Protein AF-A0A6L2ME12-F1 (afdb_monomer_lite)

InterPro domains:
  IPR041373 Reverse transcriptase, RNase H-like domain [PF17917] (55-116)
  IPR041577 Reverse transcriptase/retrotransposon-derived protein, RNase H-like domain [PF17919] (14-54)
  IPR043128 Reverse transcriptase/Diguanylate cyclase domain [G3DSA:3.30.70.270] (1-55)
  IPR043502 DNA/RNA polymerase superfamily [SSF56672] (1-120)

Radius of gyration: 17.99 Å; chains: 1; bounding box: 51×27×48 Å

Foldseek 3Di:
DDPQPDPPDPRDCDPVNVVVVVVVVVVCCDPPNDDDDDLVDAAEAEFDADPDDDCPVDDRVRRRLVRVLVVCVVCVVNFQPDEHEYEYQPPVVQCLLVDPDDDPSSVVSSVSCVSGHYYYDHDHVVVSVVNHVVND

Secondary structure (DSSP, 8-state):
--GGG-TTS-----HHHHHHHHHHHHHHTSTTTS----TTS-EEEE----SSSS-TTS-HHHHHHHHHHHHHHHTHHHHTTS-EEEEES-TTHHHHTT-SS--HHHHHHHHHHTTS-EEEEE--GGG-HHHHHHH-

Sequence (136 aa):
MTRLLEKDTPFHFSKECVEAFQTIKRKLTEAPILIAPDWDMPFELMCDASDFAIESNYTTTEKETLAVVYAFEKFRSYLIIDKSIVYTDHSALKYLFAKKDLQARLLRWVLLLQEFTFKVIDTKGAENLAADHLSD

Structure (mmCIF, N/CA/C/O backbone):
data_AF-A0A6L2ME12-F1
#
_entry.id   AF-A0A6L2ME12-F1
#
loop_
_atom_site.group_PDB
_atom_site.id
_atom_site.type_symbol
_atom_site.label_atom_id
_atom_site.label_alt_id
_atom_site.label_comp_id
_atom_site.label_asym_id
_atom_site.label_entity_id
_atom_site.label_seq_id
_atom_site.pdbx_PDB_ins_code
_atom_site.Cartn_x
_atom_site.Cartn_y
_atom_site.Cartn_z
_atom_site.occupancy
_atom_site.B_iso_or_equiv
_atom_site.auth_seq_id
_atom_site.auth_comp_id
_atom_site.auth_asym_id
_atom_site.auth_atom_id
_atom_site.pdbx_PDB_model_num
ATOM 1 N N . MET A 1 1 ? 20.325 -11.789 -12.041 1.00 45.41 1 MET A N 1
ATOM 2 C CA . MET A 1 1 ? 20.837 -10.466 -11.633 1.00 45.41 1 MET A CA 1
ATOM 3 C C . MET A 1 1 ? 21.007 -9.650 -12.909 1.00 45.41 1 MET A C 1
ATOM 5 O O . MET A 1 1 ? 21.576 -10.177 -13.858 1.00 45.41 1 MET A O 1
ATOM 9 N N . THR A 1 2 ? 20.371 -8.482 -13.020 1.00 68.69 2 THR A N 1
ATOM 10 C CA . THR A 1 2 ? 20.421 -7.642 -14.230 1.00 68.69 2 THR A CA 1
ATOM 11 C C . THR A 1 2 ? 21.715 -6.829 -14.243 1.00 68.69 2 THR A C 1
ATOM 13 O O . THR A 1 2 ? 22.128 -6.321 -13.205 1.00 68.69 2 THR A O 1
ATOM 16 N N . ARG A 1 3 ? 22.327 -6.654 -15.423 1.00 66.44 3 ARG A N 1
ATOM 17 C CA . ARG A 1 3 ? 23.562 -5.862 -15.608 1.00 66.44 3 ARG A CA 1
ATOM 18 C C . ARG A 1 3 ? 23.462 -4.412 -15.105 1.00 66.44 3 ARG A C 1
ATOM 20 O O . ARG A 1 3 ? 24.477 -3.771 -14.897 1.00 66.44 3 ARG A O 1
ATOM 27 N N . LEU A 1 4 ? 22.242 -3.894 -14.934 1.00 70.69 4 LEU A N 1
ATOM 28 C CA . LEU A 1 4 ? 21.958 -2.519 -14.510 1.00 70.69 4 LEU A CA 1
ATOM 29 C C . LEU A 1 4 ? 22.215 -2.252 -13.020 1.00 70.69 4 LEU A C 1
ATOM 31 O O . LEU A 1 4 ? 22.328 -1.092 -12.641 1.00 70.69 4 LEU A O 1
ATOM 35 N N . LEU A 1 5 ? 22.270 -3.296 -12.188 1.00 77.50 5 LEU A N 1
ATOM 36 C CA . LEU A 1 5 ? 22.446 -3.185 -10.734 1.00 77.50 5 LEU A CA 1
ATOM 37 C C . LEU A 1 5 ? 23.765 -3.825 -10.265 1.00 77.50 5 LEU A C 1
ATOM 39 O O . LEU A 1 5 ? 23.943 -4.096 -9.078 1.00 77.50 5 LEU A O 1
ATOM 43 N N . GLU A 1 6 ? 24.684 -4.110 -11.194 1.00 80.94 6 GLU A N 1
ATOM 44 C CA . GLU A 1 6 ? 25.996 -4.660 -10.862 1.00 80.94 6 GLU A CA 1
ATOM 45 C C . GLU A 1 6 ? 26.858 -3.592 -10.179 1.00 80.94 6 GLU A C 1
ATOM 47 O O . GLU A 1 6 ? 27.028 -2.473 -10.669 1.00 80.94 6 GLU A O 1
ATOM 52 N N . LYS A 1 7 ? 27.416 -3.949 -9.020 1.00 78.25 7 LYS A N 1
ATOM 53 C CA . LYS A 1 7 ? 28.279 -3.058 -8.245 1.00 78.25 7 LYS A CA 1
ATOM 54 C C . LYS A 1 7 ? 29.487 -2.626 -9.087 1.00 78.25 7 LYS A C 1
ATOM 56 O O . LYS A 1 7 ? 30.060 -3.441 -9.804 1.00 78.25 7 LYS A O 1
ATOM 61 N N . ASP A 1 8 ? 29.867 -1.354 -8.976 1.00 82.88 8 ASP A N 1
ATOM 62 C CA . ASP A 1 8 ? 31.027 -0.755 -9.653 1.00 82.88 8 ASP A CA 1
ATOM 63 C C . ASP A 1 8 ? 30.945 -0.741 -11.197 1.00 82.88 8 ASP A C 1
ATOM 65 O O . ASP A 1 8 ? 31.940 -0.477 -11.875 1.00 82.88 8 ASP A O 1
ATOM 69 N N . THR A 1 9 ? 29.753 -0.955 -11.768 1.00 80.56 9 THR A N 1
ATOM 70 C CA . THR A 1 9 ? 29.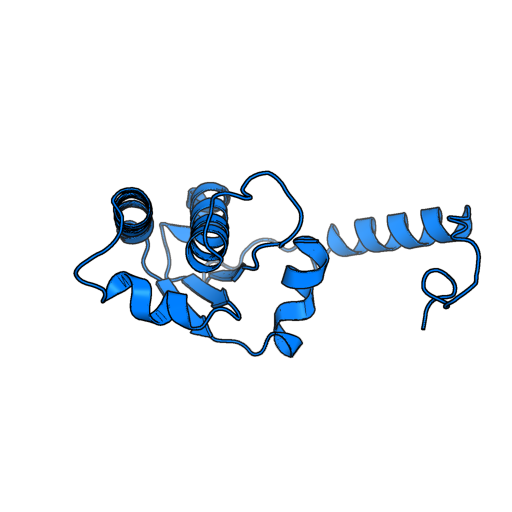491 -0.737 -13.199 1.00 80.56 9 THR A CA 1
ATOM 71 C C . THR A 1 9 ? 28.744 0.582 -13.428 1.00 80.56 9 THR A C 1
ATOM 73 O O . THR A 1 9 ? 27.835 0.917 -12.665 1.00 80.56 9 THR A O 1
ATOM 76 N N . PRO A 1 10 ? 29.103 1.377 -14.458 1.00 83.19 10 PRO A N 1
ATOM 77 C CA . PRO A 1 10 ? 28.354 2.580 -14.793 1.00 83.19 10 PRO A CA 1
ATOM 78 C C . PRO A 1 10 ? 26.920 2.225 -15.186 1.00 83.19 10 PRO A C 1
ATOM 80 O O . PRO A 1 10 ? 26.701 1.376 -16.052 1.00 83.19 10 PRO A O 1
ATOM 83 N N . PHE A 1 11 ? 25.946 2.917 -14.596 1.00 85.31 11 PHE A N 1
ATOM 84 C CA . PHE A 1 11 ? 24.553 2.765 -14.992 1.00 85.31 11 PHE A CA 1
ATOM 85 C C . PHE A 1 11 ? 24.375 3.229 -16.443 1.00 85.31 11 PHE A C 1
ATOM 87 O O . PHE A 1 11 ? 24.473 4.418 -16.751 1.00 85.31 11 PHE A O 1
ATOM 94 N N . HIS A 1 12 ? 24.119 2.282 -17.343 1.00 87.50 12 HIS A N 1
ATOM 95 C CA . HIS A 1 12 ? 23.901 2.551 -18.758 1.00 87.50 12 HIS A CA 1
ATOM 96 C C . HIS A 1 12 ? 22.536 2.017 -19.186 1.00 87.50 12 HIS A C 1
ATOM 98 O O . HIS A 1 12 ? 22.364 0.827 -19.456 1.00 87.50 12 HIS A O 1
ATOM 104 N N . PHE A 1 13 ? 21.558 2.920 -19.265 1.00 87.56 13 PHE A N 1
ATOM 105 C CA . PHE A 1 13 ? 20.211 2.597 -19.721 1.00 87.56 13 PHE A CA 1
ATOM 106 C C . PHE A 1 13 ? 20.165 2.561 -21.251 1.00 87.56 13 PHE A C 1
ATOM 108 O O . PHE A 1 13 ? 19.880 3.555 -21.919 1.00 87.56 13 PHE A O 1
ATOM 115 N N . SER A 1 14 ? 20.527 1.409 -21.807 1.00 91.25 14 SER A N 1
ATOM 116 C CA . SER A 1 14 ? 20.641 1.216 -23.249 1.00 91.25 14 SER A CA 1
ATOM 117 C C . SER A 1 14 ? 19.279 1.167 -23.950 1.00 91.25 14 SER A C 1
ATOM 119 O O . SER A 1 14 ? 18.222 1.075 -23.320 1.00 91.25 14 SER A O 1
ATOM 121 N N . LYS A 1 15 ? 19.294 1.160 -25.286 1.00 92.81 15 LYS A N 1
ATOM 122 C CA . LYS A 1 15 ? 18.078 0.981 -26.090 1.00 92.81 15 LYS A CA 1
ATOM 123 C C . LYS A 1 15 ? 17.376 -0.346 -25.776 1.00 92.81 15 LYS A C 1
ATOM 125 O O . LYS A 1 15 ? 16.155 -0.373 -25.667 1.00 92.81 15 LYS A O 1
ATOM 130 N N . GLU A 1 16 ? 18.136 -1.415 -25.544 1.00 91.19 16 GLU A N 1
ATOM 131 C CA . GLU A 1 16 ? 17.590 -2.714 -25.137 1.00 91.19 16 GLU A CA 1
ATOM 132 C C . GLU A 1 16 ? 16.882 -2.622 -23.775 1.00 91.19 16 GLU A C 1
ATOM 134 O O . GLU A 1 16 ? 15.843 -3.250 -23.575 1.00 91.19 16 GLU A O 1
ATOM 139 N N . CYS A 1 17 ? 17.394 -1.799 -22.850 1.00 89.88 17 CYS A N 1
ATOM 140 C CA . CYS A 1 17 ? 16.748 -1.550 -21.559 1.00 89.88 17 CYS A CA 1
ATOM 141 C C . CYS A 1 17 ? 15.413 -0.814 -21.732 1.00 89.88 17 CYS A C 1
ATOM 143 O O . CYS A 1 17 ? 14.425 -1.177 -21.094 1.00 89.88 17 CYS A O 1
ATOM 145 N N . VAL A 1 18 ? 15.356 0.173 -22.635 1.00 91.94 18 VAL A N 1
ATOM 146 C CA . VAL A 1 18 ? 14.110 0.879 -22.981 1.00 91.94 18 VAL A CA 1
ATOM 147 C C . VAL A 1 18 ? 13.087 -0.094 -23.568 1.00 91.94 18 VAL A C 1
ATOM 149 O O . VAL A 1 18 ? 11.934 -0.102 -23.143 1.00 91.94 18 VAL A O 1
ATOM 152 N N . GLU A 1 19 ? 13.489 -0.937 -24.517 1.00 93.88 19 GLU A N 1
ATOM 153 C CA . GLU A 1 19 ? 12.599 -1.917 -25.153 1.00 93.88 19 GLU A CA 1
ATOM 154 C C . GLU A 1 19 ? 12.083 -2.964 -24.154 1.00 93.88 19 GLU A C 1
ATOM 156 O O . GLU A 1 19 ? 10.888 -3.288 -24.152 1.00 93.88 19 GLU A O 1
ATOM 161 N N . ALA A 1 20 ? 12.948 -3.447 -23.258 1.00 91.38 20 ALA A N 1
ATOM 162 C CA . ALA A 1 20 ? 12.560 -4.338 -22.169 1.00 91.38 20 ALA A CA 1
ATOM 163 C C . ALA A 1 20 ? 11.552 -3.666 -21.223 1.00 91.38 20 ALA A C 1
ATOM 165 O O . ALA A 1 20 ? 10.510 -4.247 -20.920 1.00 91.38 20 ALA A O 1
ATOM 166 N N . PHE A 1 21 ? 11.807 -2.420 -20.819 1.00 90.31 21 PHE A N 1
ATOM 167 C CA . PHE A 1 21 ? 10.915 -1.658 -19.947 1.00 90.31 21 PHE A CA 1
ATOM 168 C C . PHE A 1 21 ? 9.540 -1.414 -20.580 1.00 90.31 21 PHE A C 1
ATOM 170 O O . PHE A 1 21 ? 8.513 -1.647 -19.943 1.00 90.31 21 PHE A O 1
ATOM 177 N N . GLN A 1 22 ? 9.496 -1.014 -21.855 1.00 92.38 22 GLN A N 1
ATOM 178 C CA . GLN A 1 22 ? 8.234 -0.845 -22.584 1.00 92.38 22 GLN A CA 1
ATOM 179 C C . GLN A 1 22 ? 7.485 -2.171 -22.740 1.00 92.38 22 GLN A C 1
ATOM 181 O O . GLN A 1 22 ? 6.259 -2.214 -22.639 1.00 92.38 22 GLN A O 1
ATOM 186 N N . THR A 1 23 ? 8.212 -3.272 -22.931 1.00 92.88 23 THR A N 1
ATOM 187 C CA . THR A 1 23 ? 7.612 -4.608 -22.984 1.00 92.88 23 THR A CA 1
ATOM 188 C C . THR A 1 23 ? 6.966 -4.983 -21.654 1.00 92.88 23 THR A C 1
ATOM 190 O O . THR A 1 23 ? 5.852 -5.505 -21.663 1.00 92.88 23 THR A O 1
ATOM 193 N N . ILE A 1 24 ? 7.624 -4.697 -20.527 1.00 90.44 24 ILE A N 1
ATOM 194 C CA . ILE A 1 24 ? 7.065 -4.927 -19.188 1.00 90.44 24 ILE A CA 1
ATOM 195 C C . ILE A 1 24 ? 5.808 -4.076 -18.991 1.00 90.44 24 ILE A C 1
ATOM 197 O O . ILE A 1 24 ? 4.764 -4.629 -18.657 1.00 90.44 24 ILE A O 1
ATOM 201 N N . LYS A 1 25 ? 5.868 -2.770 -19.289 1.00 89.56 25 LYS A N 1
ATOM 202 C CA . LYS A 1 25 ? 4.704 -1.870 -19.210 1.00 89.56 25 LYS A CA 1
ATOM 203 C C . LYS A 1 25 ? 3.508 -2.405 -19.982 1.00 89.56 25 LYS A C 1
ATOM 205 O O . LYS A 1 25 ? 2.425 -2.511 -19.423 1.00 89.56 25 LYS A O 1
ATOM 210 N N . ARG A 1 26 ? 3.723 -2.785 -21.244 1.00 90.88 26 ARG A N 1
ATOM 211 C CA . ARG A 1 26 ? 2.663 -3.325 -22.095 1.00 90.88 26 ARG A CA 1
ATOM 212 C C . ARG A 1 26 ? 2.046 -4.584 -21.486 1.00 90.88 26 ARG A C 1
ATOM 214 O O . ARG A 1 26 ? 0.830 -4.651 -21.373 1.00 90.88 26 ARG A O 1
ATOM 221 N N . LYS A 1 27 ? 2.874 -5.538 -21.041 1.00 90.12 27 LYS A N 1
ATOM 222 C CA . LYS A 1 27 ? 2.387 -6.777 -20.414 1.00 90.12 27 LYS A CA 1
ATOM 223 C C . LYS A 1 27 ? 1.559 -6.510 -19.155 1.00 90.12 27 LYS A C 1
ATOM 225 O O . LYS A 1 27 ? 0.564 -7.193 -18.957 1.00 90.12 27 LYS A O 1
ATOM 230 N N . LEU A 1 28 ? 1.939 -5.523 -18.340 1.00 88.75 28 LEU A N 1
ATOM 231 C CA . LEU A 1 28 ? 1.182 -5.125 -17.145 1.00 88.75 28 LEU A CA 1
ATOM 232 C C . LEU A 1 28 ? -0.180 -4.499 -17.482 1.00 88.75 28 LEU A C 1
ATOM 234 O O . LEU A 1 28 ? -1.112 -4.604 -16.694 1.00 88.75 28 LEU A O 1
ATOM 238 N N . THR A 1 29 ? -0.307 -3.865 -18.649 1.00 89.62 29 THR A N 1
ATOM 239 C CA . THR A 1 29 ? -1.550 -3.218 -19.106 1.00 89.62 29 THR A CA 1
ATOM 240 C C . THR A 1 29 ? -2.416 -4.093 -20.016 1.00 89.62 29 THR A C 1
ATOM 242 O O . THR A 1 29 ? -3.422 -3.619 -20.538 1.00 89.62 29 THR A O 1
ATOM 245 N N . GLU A 1 30 ? -2.035 -5.350 -20.240 1.00 89.19 30 GLU A N 1
ATOM 246 C CA . GLU A 1 30 ? -2.744 -6.288 -21.112 1.00 89.19 30 GLU A CA 1
ATOM 247 C C . GLU A 1 30 ? -3.310 -7.463 -20.305 1.00 89.19 30 GLU A C 1
ATOM 249 O O . GLU A 1 30 ? -2.823 -7.813 -19.226 1.00 89.19 30 GLU A O 1
ATOM 254 N N . ALA A 1 31 ? -4.344 -8.112 -20.842 1.00 83.56 31 ALA A N 1
ATOM 255 C CA . ALA A 1 31 ? -4.807 -9.385 -20.305 1.00 83.56 31 ALA A CA 1
ATOM 256 C C . ALA A 1 31 ? -3.675 -10.437 -20.399 1.00 83.56 31 ALA A C 1
ATOM 258 O O . ALA A 1 31 ? -2.929 -10.449 -21.382 1.00 83.56 31 ALA A O 1
ATOM 259 N N . PRO A 1 32 ? -3.530 -11.342 -19.415 1.00 84.75 32 PRO A N 1
ATOM 260 C CA . PRO A 1 32 ? -4.438 -11.602 -18.296 1.00 84.75 32 PRO A CA 1
ATOM 261 C C . PRO A 1 32 ? -4.119 -10.801 -17.020 1.00 84.75 32 PRO A C 1
ATOM 263 O O . PRO A 1 32 ? -4.655 -11.131 -15.970 1.00 84.75 32 PRO A O 1
ATOM 266 N N . ILE A 1 33 ? -3.234 -9.797 -17.079 1.00 83.75 33 ILE A N 1
ATOM 267 C CA . ILE A 1 33 ? -2.835 -9.020 -15.895 1.00 83.75 33 ILE A CA 1
ATOM 268 C C . ILE A 1 33 ? -3.867 -7.930 -15.603 1.00 83.75 33 ILE A C 1
ATOM 270 O O . ILE A 1 33 ? -4.375 -7.845 -14.489 1.00 83.75 33 ILE A O 1
ATOM 274 N N . LEU A 1 34 ? -4.223 -7.134 -16.615 1.00 86.25 34 LEU A N 1
ATOM 275 C CA . LEU A 1 34 ? -5.323 -6.181 -16.513 1.00 86.25 34 LEU A CA 1
ATOM 276 C C . LEU A 1 34 ? -6.609 -6.838 -17.018 1.00 86.25 34 LEU A C 1
ATOM 278 O O . LEU A 1 34 ? -6.781 -7.052 -18.220 1.00 86.25 34 LEU A O 1
ATOM 282 N N . ILE A 1 35 ? -7.505 -7.167 -16.093 1.00 87.12 35 ILE A N 1
ATOM 283 C CA . ILE A 1 35 ? -8.790 -7.809 -16.381 1.00 87.12 35 ILE A CA 1
ATOM 284 C C . ILE A 1 35 ? -9.946 -6.982 -15.825 1.00 87.12 35 ILE A C 1
ATOM 286 O O . ILE A 1 35 ? -9.775 -6.192 -14.896 1.00 87.12 35 ILE A O 1
ATOM 290 N N . ALA A 1 36 ? -11.130 -7.153 -16.416 1.00 86.31 36 ALA A N 1
ATOM 291 C CA . ALA A 1 36 ? -12.350 -6.606 -15.839 1.00 86.31 36 ALA A CA 1
ATOM 292 C C . ALA A 1 36 ? -12.584 -7.234 -14.452 1.00 86.31 36 ALA A C 1
ATOM 294 O O . ALA A 1 36 ? -12.308 -8.425 -14.287 1.00 86.31 36 ALA A O 1
ATOM 295 N N . PRO A 1 37 ? -13.074 -6.456 -13.472 1.00 85.25 37 PRO A N 1
ATOM 296 C CA . PRO A 1 37 ? -13.328 -6.980 -12.141 1.00 85.25 37 PRO A CA 1
ATOM 297 C C . PRO A 1 37 ? -14.418 -8.050 -12.188 1.00 85.25 37 PRO A C 1
ATOM 299 O O . PRO A 1 37 ? -15.440 -7.886 -12.860 1.00 85.25 37 PRO A O 1
ATOM 302 N N . ASP A 1 38 ? -14.183 -9.129 -11.450 1.00 87.94 38 ASP A N 1
ATOM 303 C CA . ASP A 1 38 ? -15.206 -10.105 -11.108 1.00 87.94 38 ASP A CA 1
ATOM 304 C C . ASP A 1 38 ? -15.923 -9.617 -9.845 1.00 87.94 38 ASP A C 1
ATOM 306 O O . ASP A 1 38 ? -15.316 -9.526 -8.780 1.00 87.94 38 ASP A O 1
ATOM 310 N N . TRP A 1 39 ? -17.196 -9.247 -9.983 1.00 87.19 39 TRP A N 1
ATOM 311 C CA . TRP A 1 39 ? -17.990 -8.659 -8.901 1.00 87.19 39 TRP A CA 1
ATOM 312 C C . TRP A 1 39 ? -18.498 -9.691 -7.887 1.00 87.19 39 TRP A C 1
ATOM 314 O O . TRP A 1 39 ? -19.068 -9.291 -6.875 1.00 87.19 39 TRP A O 1
ATOM 324 N N . ASP A 1 40 ? -18.305 -10.989 -8.146 1.00 88.62 40 ASP A N 1
ATOM 325 C CA . ASP A 1 40 ? -18.634 -12.061 -7.201 1.00 88.62 40 ASP A CA 1
ATOM 326 C C . ASP A 1 40 ? -17.464 -12.375 -6.243 1.00 88.62 40 ASP A C 1
ATOM 328 O O . ASP A 1 40 ? -17.614 -13.175 -5.312 1.00 88.62 40 ASP A O 1
ATOM 332 N N . MET A 1 41 ? -16.294 -11.759 -6.456 1.00 87.19 41 MET A N 1
ATOM 333 C CA . MET A 1 41 ? -15.103 -11.924 -5.624 1.00 87.19 41 MET A CA 1
ATOM 334 C C . MET A 1 41 ? -14.755 -10.643 -4.852 1.00 87.19 41 MET A C 1
ATOM 336 O O . MET A 1 41 ? -14.918 -9.541 -5.378 1.00 87.19 41 MET A O 1
ATOM 340 N N . PRO A 1 42 ? -14.207 -10.765 -3.626 1.00 86.88 42 PRO A N 1
ATOM 341 C CA . PRO A 1 42 ? -13.763 -9.606 -2.868 1.00 86.88 42 PRO A CA 1
ATOM 342 C C . PRO A 1 42 ? -12.585 -8.917 -3.562 1.00 86.88 42 PRO A C 1
ATOM 344 O O . PRO A 1 42 ? -11.700 -9.563 -4.125 1.00 86.88 42 PRO A O 1
ATOM 347 N N . PHE A 1 43 ? -12.534 -7.591 -3.455 1.00 90.44 43 PHE A N 1
ATOM 348 C CA . PHE A 1 43 ? -11.389 -6.820 -3.928 1.00 90.44 43 PHE A CA 1
ATOM 349 C C . PHE A 1 43 ? -10.212 -6.947 -2.961 1.00 90.44 43 PHE A C 1
ATOM 351 O O . PHE A 1 43 ? -10.348 -6.699 -1.761 1.00 90.44 43 PHE A O 1
ATOM 358 N N . GLU A 1 44 ? -9.039 -7.261 -3.497 1.00 91.75 44 GLU A N 1
ATOM 359 C CA . GLU A 1 44 ? -7.790 -7.333 -2.744 1.00 91.75 44 GLU A CA 1
ATOM 360 C C . GLU A 1 44 ? -6.888 -6.152 -3.113 1.00 91.75 44 GLU A C 1
ATOM 362 O O . GLU A 1 44 ? -6.646 -5.870 -4.286 1.00 91.75 44 GLU A O 1
ATOM 367 N N . LEU A 1 45 ? -6.408 -5.436 -2.099 1.00 90.25 45 LEU A N 1
ATOM 368 C CA . LEU A 1 45 ? -5.532 -4.278 -2.230 1.00 90.25 45 LEU A CA 1
ATOM 369 C C . LEU A 1 45 ? -4.207 -4.597 -1.550 1.00 90.25 45 LEU A C 1
ATOM 371 O O . LEU A 1 45 ? -4.184 -4.838 -0.347 1.00 90.25 45 LEU A O 1
ATOM 375 N N . MET A 1 46 ? -3.111 -4.554 -2.299 1.00 90.75 46 MET A N 1
ATOM 376 C CA . MET A 1 46 ? -1.756 -4.566 -1.746 1.00 90.75 46 MET A CA 1
ATOM 377 C C . MET A 1 46 ? -1.270 -3.122 -1.660 1.00 90.75 46 MET A C 1
ATOM 379 O O . MET A 1 46 ? -1.236 -2.426 -2.675 1.00 90.75 46 MET A O 1
ATOM 383 N N . CYS A 1 47 ? -0.989 -2.655 -0.446 1.00 87.25 47 CYS A N 1
ATOM 384 C CA . CYS A 1 47 ? -0.541 -1.292 -0.183 1.00 87.25 47 CYS A CA 1
ATOM 385 C C . CYS A 1 47 ? 0.828 -1.329 0.490 1.00 87.25 47 CYS A C 1
ATOM 387 O O . CYS A 1 47 ? 1.041 -2.109 1.417 1.00 87.25 47 CYS A O 1
ATOM 389 N N . ASP A 1 48 ? 1.705 -0.450 0.029 1.00 85.38 48 ASP A N 1
ATOM 390 C CA . ASP A 1 48 ? 3.011 -0.182 0.613 1.00 85.38 48 ASP A CA 1
ATOM 391 C C . ASP A 1 48 ? 3.292 1.319 0.496 1.00 85.38 48 ASP A C 1
ATOM 393 O O . ASP A 1 48 ? 2.840 1.961 -0.466 1.00 85.38 48 ASP A O 1
ATOM 397 N N . ALA A 1 49 ? 3.984 1.892 1.477 1.00 84.81 49 ALA A N 1
ATOM 398 C CA . ALA A 1 49 ? 4.402 3.282 1.426 1.00 84.81 49 ALA A CA 1
ATOM 399 C C . ALA A 1 49 ? 5.912 3.384 1.217 1.00 84.81 49 ALA A C 1
ATOM 401 O O . ALA A 1 49 ? 6.715 3.015 2.067 1.00 84.81 49 ALA A O 1
ATOM 402 N N . SER A 1 50 ? 6.305 4.026 0.119 1.00 78.00 50 SER A N 1
ATOM 403 C CA . SER A 1 50 ? 7.716 4.281 -0.154 1.00 78.00 50 SER A CA 1
ATOM 404 C C . SER A 1 50 ? 8.342 5.173 0.914 1.00 78.00 50 SER A C 1
ATOM 406 O O . SER A 1 50 ? 7.754 6.178 1.345 1.00 78.00 50 SER A O 1
ATOM 408 N N . ASP A 1 51 ? 9.608 4.922 1.225 1.00 68.88 51 ASP A N 1
ATOM 409 C CA . ASP A 1 51 ? 10.406 5.877 1.987 1.00 68.88 51 ASP A CA 1
ATOM 410 C C . ASP A 1 51 ? 10.834 7.097 1.154 1.00 68.88 51 ASP A C 1
ATOM 412 O O . ASP A 1 51 ? 11.196 8.141 1.716 1.00 68.88 51 ASP A O 1
ATOM 416 N N . PHE A 1 52 ? 10.734 7.003 -0.177 1.00 62.97 52 PHE A N 1
ATOM 417 C CA . PHE A 1 52 ? 11.185 8.012 -1.126 1.00 62.97 52 PHE A CA 1
ATOM 418 C C . PHE A 1 52 ? 10.058 8.979 -1.551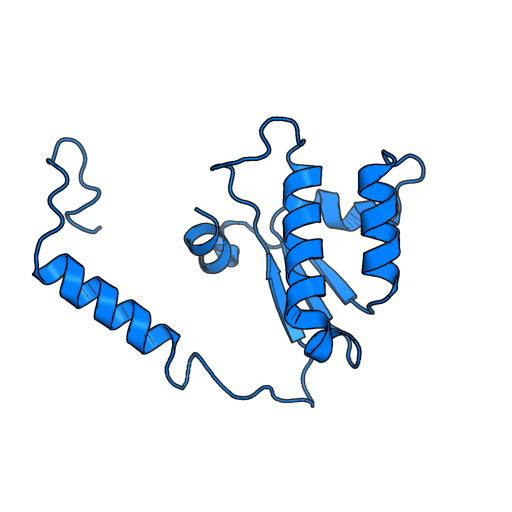 1.00 62.97 52 PHE A C 1
ATOM 420 O O . PHE A 1 52 ? 9.474 8.854 -2.617 1.00 62.97 52 PHE A O 1
ATOM 427 N N . ALA A 1 53 ? 9.834 10.016 -0.725 1.00 56.34 53 ALA A N 1
ATOM 428 C CA . ALA A 1 53 ? 9.494 11.410 -1.096 1.00 56.34 53 ALA A CA 1
ATOM 429 C C . ALA A 1 53 ? 8.289 12.092 -0.386 1.00 56.34 53 ALA A C 1
ATOM 431 O O . ALA A 1 53 ? 7.311 11.493 0.043 1.00 56.34 53 ALA A O 1
ATOM 432 N N . ILE A 1 54 ? 8.411 13.429 -0.316 1.00 52.59 54 ILE A N 1
ATOM 433 C CA . ILE A 1 54 ? 7.436 14.500 0.006 1.00 52.59 54 ILE A CA 1
ATOM 434 C C . ILE A 1 54 ? 6.978 14.635 1.473 1.00 52.59 54 ILE A C 1
ATOM 436 O O . ILE A 1 54 ? 6.805 15.763 1.939 1.00 52.59 54 ILE A O 1
ATOM 440 N N . GLU A 1 55 ? 6.891 13.559 2.252 1.00 58.56 55 GLU A N 1
ATOM 441 C CA . GLU A 1 55 ? 6.327 13.606 3.615 1.00 58.56 55 GLU A CA 1
ATOM 442 C C . GLU A 1 55 ? 7.335 13.252 4.719 1.00 58.56 55 GLU A C 1
ATOM 444 O O . GLU A 1 55 ? 7.065 12.450 5.608 1.00 58.56 55 GLU A O 1
ATOM 449 N N . SER A 1 56 ? 8.514 13.884 4.720 1.00 63.94 56 SER A N 1
ATOM 450 C CA . SER A 1 56 ? 9.551 13.647 5.747 1.00 63.94 56 SER A CA 1
ATOM 451 C C . SER A 1 56 ? 9.083 13.896 7.188 1.00 63.94 56 SER A C 1
ATOM 453 O O . SER A 1 56 ? 9.719 13.446 8.135 1.00 63.94 56 SER A O 1
ATOM 455 N N . ASN A 1 57 ? 7.990 14.643 7.361 1.00 80.69 57 ASN A N 1
ATOM 456 C CA . ASN A 1 57 ? 7.404 14.953 8.663 1.00 80.69 57 ASN A CA 1
ATOM 457 C C . ASN A 1 57 ? 6.442 13.870 9.168 1.00 80.69 57 ASN A C 1
ATOM 459 O O . ASN A 1 57 ? 5.903 14.018 10.265 1.00 80.69 57 ASN A O 1
ATOM 463 N N . TYR A 1 58 ? 6.155 12.847 8.361 1.00 84.44 58 TYR A N 1
ATOM 464 C CA . TYR A 1 58 ? 5.218 11.791 8.715 1.00 84.44 58 TYR A CA 1
ATOM 465 C C . TYR A 1 58 ? 5.988 10.610 9.285 1.00 84.44 58 TYR A C 1
ATOM 467 O O . TYR A 1 58 ? 7.030 10.195 8.775 1.00 84.44 58 TYR A O 1
ATOM 475 N N . THR A 1 59 ? 5.457 10.067 10.372 1.00 87.12 59 THR A N 1
ATOM 476 C CA . THR A 1 59 ? 5.921 8.792 10.911 1.00 87.12 59 THR A CA 1
ATOM 477 C C . THR A 1 59 ? 5.634 7.671 9.913 1.00 87.12 59 THR A C 1
ATOM 479 O O . THR A 1 59 ? 4.694 7.773 9.128 1.00 87.12 59 THR A O 1
ATOM 482 N N . THR A 1 60 ? 6.384 6.567 9.970 1.00 84.69 60 THR A N 1
ATOM 483 C CA . THR A 1 60 ? 6.151 5.393 9.106 1.00 84.69 60 THR A CA 1
ATOM 484 C C . THR A 1 60 ? 4.681 4.970 9.115 1.00 84.69 60 THR A C 1
ATOM 486 O O . THR A 1 60 ? 4.060 4.869 8.071 1.00 84.69 60 THR A O 1
ATOM 489 N N . THR A 1 61 ? 4.056 4.880 10.293 1.00 85.69 61 THR A N 1
ATOM 490 C CA . THR A 1 61 ? 2.626 4.541 10.404 1.00 85.69 61 THR A CA 1
ATOM 491 C C . THR A 1 61 ? 1.705 5.538 9.698 1.00 85.69 61 THR A C 1
ATOM 493 O O . THR A 1 61 ? 0.675 5.132 9.172 1.00 85.69 61 THR A O 1
ATOM 496 N N . GLU A 1 62 ? 2.027 6.834 9.692 1.00 88.12 62 GLU A N 1
ATOM 497 C CA . GLU A 1 62 ? 1.237 7.823 8.951 1.00 88.12 62 GLU A CA 1
ATOM 498 C C . GLU A 1 62 ? 1.379 7.643 7.442 1.00 88.12 62 GLU A C 1
ATOM 500 O O . GLU A 1 62 ? 0.363 7.710 6.758 1.00 88.12 62 GLU A O 1
ATOM 505 N N . LYS A 1 63 ? 2.589 7.368 6.943 1.00 87.62 63 LYS A N 1
ATOM 506 C CA . LYS A 1 63 ? 2.821 7.093 5.518 1.00 87.62 63 LYS A CA 1
ATOM 507 C C . LYS A 1 63 ? 2.049 5.855 5.060 1.00 87.62 63 LYS A C 1
ATOM 509 O O . LYS A 1 63 ? 1.279 5.929 4.109 1.00 87.62 63 LYS A O 1
ATOM 514 N N . GLU A 1 64 ? 2.163 4.765 5.813 1.00 88.00 64 GLU A N 1
ATOM 515 C CA . GLU A 1 64 ? 1.445 3.512 5.552 1.00 88.00 64 GLU A CA 1
ATOM 516 C C . GLU A 1 64 ? -0.072 3.706 5.573 1.00 88.00 64 GLU A C 1
ATOM 518 O O . GLU A 1 64 ? -0.802 3.270 4.684 1.00 88.00 64 GLU A O 1
ATOM 523 N N . THR A 1 65 ? -0.575 4.436 6.575 1.00 89.81 65 THR A N 1
ATOM 524 C CA . THR A 1 65 ? -2.008 4.749 6.650 1.00 89.81 65 THR A CA 1
ATOM 525 C C . THR A 1 65 ? -2.444 5.592 5.455 1.00 89.81 65 THR A C 1
ATOM 527 O O . THR A 1 65 ? -3.521 5.360 4.910 1.00 89.81 65 THR A O 1
ATOM 530 N N . LEU A 1 66 ? -1.632 6.565 5.040 1.00 90.19 66 LEU A N 1
ATOM 531 C CA . LEU A 1 66 ? -1.943 7.414 3.899 1.00 90.19 66 LEU A CA 1
ATOM 532 C C . LEU A 1 66 ? -1.980 6.618 2.592 1.00 90.19 66 LEU A C 1
ATOM 534 O O . LEU A 1 66 ? -2.890 6.849 1.800 1.00 90.19 66 LEU A O 1
ATOM 538 N N . ALA A 1 67 ? -1.062 5.671 2.381 1.00 90.00 67 ALA A N 1
ATOM 539 C CA . ALA A 1 67 ? -1.077 4.795 1.210 1.00 90.00 67 ALA A CA 1
ATOM 540 C C . ALA A 1 67 ? -2.408 4.030 1.106 1.00 90.00 67 ALA A C 1
ATOM 542 O O . ALA A 1 67 ? -3.053 4.033 0.054 1.00 90.00 67 ALA A O 1
ATOM 543 N N . VAL A 1 68 ? -2.889 3.483 2.230 1.00 91.12 68 VAL A N 1
ATOM 544 C CA . VAL A 1 68 ? -4.207 2.835 2.297 1.00 91.12 68 VAL A CA 1
ATOM 545 C C . VAL A 1 68 ? -5.327 3.835 2.002 1.00 91.12 68 VAL A C 1
ATOM 547 O O . VAL A 1 68 ? -6.160 3.583 1.137 1.00 91.12 68 VAL A O 1
ATOM 550 N N . VAL A 1 69 ? -5.354 4.996 2.664 1.00 91.94 69 VAL A N 1
ATOM 551 C CA . VAL A 1 69 ? -6.389 6.025 2.430 1.00 91.94 69 VAL A CA 1
ATOM 552 C C . VAL A 1 69 ? -6.448 6.428 0.960 1.00 91.94 69 VAL A C 1
ATOM 554 O O . VAL A 1 69 ? -7.531 6.464 0.378 1.00 91.94 69 VAL A O 1
ATOM 557 N N . TYR A 1 70 ? -5.292 6.672 0.347 1.00 91.69 70 TYR A N 1
ATOM 558 C CA . TYR A 1 70 ? -5.186 7.040 -1.057 1.00 91.69 70 TYR A CA 1
ATOM 559 C C . TYR A 1 70 ? -5.755 5.950 -1.972 1.00 91.69 70 TYR A C 1
ATOM 561 O O . TYR A 1 70 ? -6.538 6.257 -2.873 1.00 91.69 70 TYR A O 1
ATOM 569 N N . ALA A 1 71 ? -5.423 4.678 -1.726 1.00 92.06 71 ALA A N 1
ATOM 570 C CA . ALA A 1 71 ? -5.974 3.557 -2.485 1.00 92.06 71 ALA A CA 1
ATOM 571 C C . ALA A 1 71 ? -7.508 3.491 -2.367 1.00 92.06 71 ALA A C 1
ATOM 573 O O . ALA A 1 71 ? -8.204 3.365 -3.378 1.00 92.06 71 ALA A O 1
ATOM 574 N N . PHE A 1 72 ? -8.054 3.655 -1.160 1.00 92.38 72 PHE A N 1
ATOM 575 C CA . PHE A 1 72 ? -9.503 3.641 -0.940 1.00 92.38 72 PHE A CA 1
ATOM 576 C C . PHE A 1 72 ? -10.222 4.819 -1.595 1.00 92.38 72 PHE A C 1
ATOM 578 O O . PHE A 1 72 ? -11.285 4.632 -2.185 1.00 92.38 72 PHE A O 1
ATOM 585 N N . GLU A 1 73 ? -9.652 6.023 -1.556 1.00 92.69 73 GLU A N 1
ATOM 586 C CA . GLU A 1 73 ? -10.214 7.170 -2.273 1.00 92.69 73 GLU A CA 1
ATOM 587 C C . GLU A 1 73 ? -10.164 6.961 -3.790 1.00 92.69 73 GLU A C 1
ATOM 589 O O . GLU A 1 73 ? -11.146 7.226 -4.491 1.00 92.69 73 GLU A O 1
ATOM 594 N N . LYS A 1 74 ? -9.044 6.440 -4.305 1.00 93.00 74 LYS A N 1
ATOM 595 C CA . LYS A 1 74 ? -8.832 6.224 -5.738 1.00 93.00 74 LYS A CA 1
ATOM 596 C C . LYS A 1 74 ? -9.777 5.175 -6.317 1.00 93.00 74 LYS A C 1
ATOM 598 O O . LYS A 1 74 ? -10.284 5.361 -7.424 1.00 93.00 74 LYS A O 1
ATOM 603 N N . PHE A 1 75 ? -10.014 4.097 -5.575 1.00 90.88 75 PHE A N 1
ATOM 604 C CA . PHE A 1 75 ? -10.840 2.965 -5.996 1.00 90.88 75 PHE A CA 1
ATOM 605 C C . PHE A 1 75 ? -12.214 2.938 -5.314 1.00 90.88 75 PHE A C 1
ATOM 607 O O . PHE A 1 75 ? -12.902 1.919 -5.356 1.00 90.88 75 PHE A O 1
ATOM 614 N N . ARG A 1 76 ? -12.662 4.066 -4.743 1.00 91.12 76 ARG A N 1
ATOM 615 C CA . ARG A 1 76 ? -13.914 4.177 -3.976 1.00 91.12 76 ARG A CA 1
ATOM 616 C C . ARG A 1 76 ? -15.121 3.550 -4.670 1.00 91.12 76 ARG A C 1
ATOM 618 O O . ARG A 1 76 ? -15.889 2.847 -4.025 1.00 91.12 76 ARG A O 1
ATOM 625 N N . SER A 1 77 ? -15.284 3.773 -5.976 1.00 90.12 77 SER A N 1
ATOM 626 C CA . SER A 1 77 ? -16.412 3.234 -6.752 1.00 90.12 77 SER A CA 1
ATOM 627 C C . SER A 1 77 ? -16.468 1.705 -6.786 1.00 90.12 77 SER A C 1
ATOM 629 O O . SER A 1 77 ? -17.551 1.151 -6.928 1.00 90.12 77 SER A O 1
ATOM 631 N N . TYR A 1 78 ? -15.320 1.037 -6.665 1.00 87.69 78 TYR A N 1
ATOM 632 C CA . TYR A 1 78 ? -15.214 -0.423 -6.635 1.00 87.69 78 TYR A CA 1
ATOM 633 C C . TYR A 1 78 ? -15.374 -0.962 -5.209 1.00 87.69 78 TYR A C 1
ATOM 635 O O . TYR A 1 78 ? -16.065 -1.949 -4.987 1.00 87.69 78 TYR A O 1
ATOM 643 N N . LEU A 1 79 ? -14.775 -0.275 -4.233 1.00 90.00 79 LEU A N 1
ATOM 644 C CA . LEU A 1 79 ? -14.632 -0.760 -2.857 1.00 90.00 79 LEU A CA 1
ATOM 645 C C . LEU A 1 79 ? -15.830 -0.460 -1.948 1.00 90.00 79 LEU A C 1
ATOM 647 O O . LEU A 1 79 ? -15.918 -1.013 -0.859 1.00 90.00 79 LEU A O 1
ATOM 651 N N . ILE A 1 80 ? -16.733 0.441 -2.345 1.00 85.44 80 ILE A N 1
ATOM 652 C CA . ILE A 1 80 ? -17.867 0.839 -1.494 1.00 85.44 80 ILE A CA 1
ATOM 653 C C . ILE A 1 80 ? -18.960 -0.235 -1.403 1.00 85.44 80 ILE A C 1
ATOM 655 O O . ILE A 1 80 ? -19.714 -0.262 -0.434 1.00 85.44 80 ILE A O 1
ATOM 659 N N . ILE A 1 81 ? -19.073 -1.095 -2.419 1.00 79.50 81 ILE A N 1
ATOM 660 C CA . ILE A 1 81 ? -20.191 -2.039 -2.554 1.00 79.50 81 ILE A CA 1
ATOM 661 C C . ILE A 1 81 ? -19.899 -3.360 -1.838 1.00 79.50 81 ILE A C 1
ATOM 663 O O . ILE A 1 81 ? -20.817 -3.950 -1.269 1.00 79.50 81 ILE A O 1
ATOM 667 N N . ASP A 1 82 ? -18.644 -3.813 -1.842 1.00 82.12 82 ASP A N 1
ATOM 668 C CA . ASP A 1 82 ? -18.278 -5.143 -1.358 1.00 82.12 82 ASP A CA 1
ATOM 669 C C . ASP A 1 82 ? -17.122 -5.122 -0.349 1.00 82.12 82 ASP A C 1
ATOM 671 O O . ASP A 1 82 ? -16.405 -4.134 -0.189 1.00 82.12 82 ASP A O 1
ATOM 675 N N . LYS A 1 83 ? -16.960 -6.235 0.368 1.00 86.50 83 LYS A N 1
ATOM 676 C CA . LYS A 1 83 ? -15.896 -6.430 1.344 1.00 86.50 83 LYS A CA 1
ATOM 677 C C . LYS A 1 83 ? -14.553 -6.510 0.641 1.00 86.50 83 LYS A C 1
ATOM 679 O O . LYS A 1 83 ? -14.333 -7.402 -0.173 1.00 86.50 83 LYS A O 1
ATOM 684 N N . SER A 1 84 ? -13.628 -5.646 1.038 1.00 90.56 84 SER A N 1
ATOM 685 C CA . SER A 1 84 ? -12.254 -5.691 0.545 1.00 90.56 84 SER A CA 1
ATOM 686 C C . SER A 1 84 ? -11.270 -6.252 1.571 1.00 90.56 84 SER A C 1
ATOM 688 O O . SER A 1 84 ? -11.528 -6.322 2.779 1.00 90.56 84 SER A O 1
ATOM 690 N N . ILE A 1 85 ? -10.121 -6.699 1.079 1.00 91.19 85 ILE A N 1
ATOM 691 C CA . ILE A 1 85 ? -8.997 -7.161 1.886 1.00 91.19 85 ILE A CA 1
ATOM 692 C C . ILE A 1 85 ? -7.814 -6.254 1.579 1.00 91.19 85 ILE A C 1
ATOM 694 O O . ILE A 1 85 ? -7.469 -6.044 0.422 1.00 91.19 85 ILE A O 1
ATOM 698 N N . VAL A 1 86 ? -7.206 -5.707 2.623 1.00 91.06 86 VAL A N 1
ATOM 699 C CA . VAL A 1 86 ? -6.007 -4.879 2.540 1.00 91.06 86 VAL A CA 1
ATOM 700 C C . VAL A 1 86 ? -4.840 -5.703 3.045 1.00 91.06 86 VAL A C 1
ATOM 702 O O . VAL A 1 86 ? -4.822 -6.098 4.211 1.00 91.06 86 VAL A O 1
ATOM 705 N N . TYR A 1 87 ? -3.880 -5.944 2.171 1.00 90.38 87 TYR A N 1
ATOM 706 C CA . TYR A 1 87 ? -2.589 -6.524 2.482 1.00 90.38 87 TYR A CA 1
ATOM 707 C C . TYR A 1 87 ? -1.573 -5.397 2.666 1.00 90.38 87 TYR A C 1
ATOM 709 O O . TYR A 1 87 ? -1.502 -4.471 1.859 1.00 90.38 87 TYR A O 1
ATOM 717 N N . THR A 1 88 ? -0.833 -5.465 3.763 1.00 87.50 88 THR A N 1
ATOM 718 C CA . THR A 1 88 ? 0.2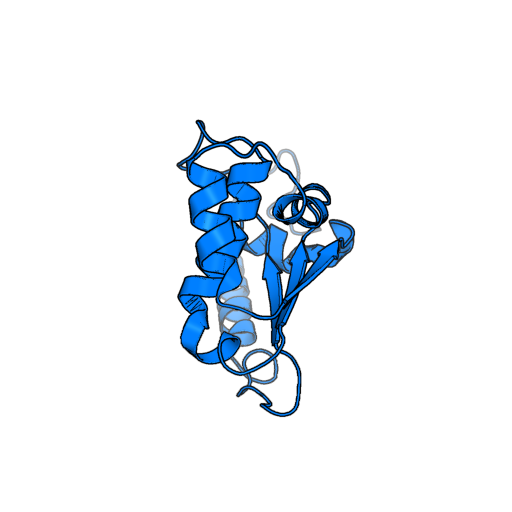27 -4.523 4.138 1.00 87.50 88 THR A CA 1
ATOM 719 C C . THR A 1 88 ? 1.280 -5.301 4.907 1.00 87.50 88 THR A C 1
ATOM 721 O O . THR A 1 88 ? 0.949 -6.266 5.596 1.00 87.50 88 THR A O 1
ATOM 724 N N . ASP A 1 89 ? 2.537 -4.902 4.818 1.00 83.25 89 ASP A N 1
ATOM 725 C CA . ASP A 1 89 ? 3.617 -5.434 5.648 1.00 83.25 89 ASP A CA 1
ATOM 726 C C . ASP A 1 89 ? 3.807 -4.645 6.961 1.00 83.25 89 ASP A C 1
ATOM 728 O O . ASP A 1 89 ? 4.608 -5.019 7.827 1.00 83.25 89 ASP A O 1
ATOM 732 N N . HIS A 1 90 ? 3.007 -3.592 7.172 1.00 84.94 90 HIS A N 1
ATOM 733 C CA . HIS A 1 90 ? 3.033 -2.787 8.385 1.00 84.94 90 HIS A CA 1
ATOM 734 C C . HIS A 1 90 ? 1.984 -3.240 9.400 1.00 84.94 90 HIS A C 1
ATOM 736 O O . HIS A 1 90 ? 0.874 -2.705 9.512 1.00 84.94 90 HIS A O 1
ATOM 742 N N . SER A 1 91 ? 2.375 -4.203 10.237 1.00 81.50 91 SER A N 1
ATOM 743 C CA . SER A 1 91 ? 1.525 -4.793 11.285 1.00 81.50 91 SER A CA 1
ATOM 744 C C . SER A 1 91 ? 0.821 -3.786 12.218 1.00 81.50 91 SER A C 1
ATOM 746 O O . SER A 1 91 ? -0.222 -4.110 12.796 1.00 81.50 91 SER A O 1
ATOM 748 N N . ALA A 1 92 ? 1.328 -2.553 12.361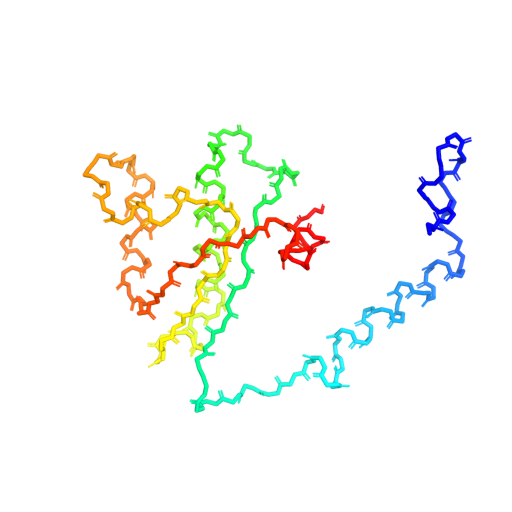 1.00 80.88 92 ALA A N 1
ATOM 749 C CA . ALA A 1 92 ? 0.704 -1.514 13.183 1.00 80.88 92 ALA A CA 1
ATOM 750 C C . ALA A 1 92 ? -0.688 -1.094 12.670 1.00 80.88 92 ALA A C 1
ATOM 752 O O . ALA A 1 92 ? -1.543 -0.716 13.478 1.00 80.88 92 ALA A O 1
ATOM 753 N N . LEU A 1 93 ? -0.949 -1.214 11.361 1.00 82.88 93 LEU A N 1
ATOM 754 C CA . LEU A 1 93 ? -2.245 -0.881 10.761 1.00 82.88 93 LEU A CA 1
ATOM 755 C C . LEU A 1 93 ? -3.383 -1.770 11.278 1.00 82.88 93 LEU A C 1
ATOM 757 O O . LEU A 1 93 ? -4.504 -1.288 11.449 1.00 82.88 93 LEU A O 1
ATOM 761 N N . LYS A 1 94 ? -3.099 -3.028 11.644 1.00 83.44 94 LYS A N 1
ATOM 762 C CA . LYS A 1 94 ? -4.089 -3.936 12.256 1.00 83.44 94 LYS A CA 1
ATOM 763 C C . LYS A 1 94 ? -4.703 -3.368 13.531 1.00 83.44 94 LYS A C 1
ATOM 765 O O . LYS A 1 94 ? -5.874 -3.601 13.821 1.00 83.44 94 LYS A O 1
ATOM 770 N N . TYR A 1 95 ? -3.904 -2.640 14.304 1.00 82.38 95 TYR A N 1
ATOM 771 C CA . TYR A 1 95 ? -4.303 -2.115 15.605 1.00 82.38 95 TYR A CA 1
ATOM 772 C C . TYR A 1 95 ? -4.741 -0.654 15.543 1.00 82.38 95 TYR A C 1
ATOM 774 O O . TYR A 1 95 ? -5.225 -0.125 16.546 1.00 82.38 95 TYR A O 1
ATOM 782 N N . LEU A 1 96 ? -4.601 -0.002 14.383 1.00 82.88 96 LEU A N 1
ATOM 783 C CA . LEU A 1 96 ? -4.892 1.419 14.219 1.00 82.88 96 LEU A CA 1
ATOM 784 C C . LEU A 1 96 ? -6.339 1.741 14.617 1.00 82.88 96 LEU A C 1
ATOM 786 O O . LEU A 1 96 ? -6.568 2.672 15.385 1.00 82.88 96 LEU A O 1
ATOM 790 N N . PHE A 1 97 ? -7.293 0.909 14.195 1.00 78.25 97 PHE A N 1
ATOM 791 C CA . PHE A 1 97 ? -8.723 1.078 14.486 1.00 78.25 97 PHE A CA 1
ATOM 792 C C . PHE A 1 97 ? -9.105 0.844 15.955 1.00 78.25 97 PHE A C 1
ATOM 794 O O . PHE A 1 97 ? -10.168 1.280 16.388 1.00 78.25 97 PHE A O 1
ATOM 801 N N . ALA A 1 98 ? -8.256 0.168 16.734 1.00 80.94 98 ALA A N 1
ATOM 802 C CA . ALA A 1 98 ? -8.503 -0.126 18.147 1.00 80.94 98 ALA A CA 1
ATOM 803 C C . ALA A 1 98 ? -7.856 0.897 19.101 1.00 80.94 98 ALA A C 1
ATOM 805 O O . ALA A 1 98 ? -8.085 0.859 20.314 1.00 80.94 98 ALA A O 1
ATOM 806 N N . LYS A 1 99 ? -7.020 1.801 18.581 1.00 82.88 99 LYS A N 1
ATOM 807 C CA . LYS A 1 99 ? -6.245 2.740 19.390 1.00 82.88 99 LYS A CA 1
ATOM 808 C C . LYS A 1 99 ? -7.115 3.921 19.833 1.00 82.88 99 LYS A C 1
ATOM 810 O O . LYS A 1 99 ? -7.685 4.624 19.007 1.00 82.88 99 LYS A O 1
ATOM 815 N N . LYS A 1 100 ? -7.196 4.148 21.151 1.00 74.50 100 LYS A N 1
ATOM 816 C CA . LYS A 1 100 ? -8.029 5.211 21.751 1.00 74.50 100 LYS A CA 1
ATOM 817 C C . LYS A 1 100 ? -7.469 6.619 21.529 1.00 74.50 100 LYS A C 1
ATOM 819 O O . LYS A 1 100 ? -8.238 7.534 21.267 1.00 74.50 100 LYS A O 1
ATOM 824 N N . ASP A 1 101 ? -6.146 6.763 21.586 1.00 80.44 101 ASP A N 1
ATOM 825 C CA . ASP A 1 101 ? -5.462 8.048 21.429 1.00 80.44 101 ASP A CA 1
ATOM 826 C C . ASP A 1 101 ? -4.697 8.080 20.105 1.00 80.44 101 ASP A C 1
ATOM 828 O O . ASP A 1 101 ? -3.546 7.637 19.994 1.00 80.44 101 ASP A O 1
ATOM 832 N N . LEU A 1 102 ? -5.374 8.583 19.077 1.00 83.25 102 LEU A N 1
ATOM 833 C CA . LEU A 1 102 ? -4.793 8.853 17.769 1.00 83.25 102 LEU A CA 1
ATOM 834 C C . LEU A 1 102 ? -4.562 10.351 17.601 1.00 83.25 102 LEU A C 1
ATOM 836 O O . LEU A 1 102 ? -5.357 11.181 18.040 1.00 83.25 102 LEU A O 1
ATOM 840 N N . GLN A 1 103 ? -3.477 10.701 16.913 1.00 85.75 103 GLN A N 1
ATOM 841 C CA . GLN A 1 103 ? -3.281 12.073 16.463 1.00 85.75 103 GLN A CA 1
ATOM 842 C C . GLN A 1 103 ? -4.446 12.492 15.557 1.00 85.75 1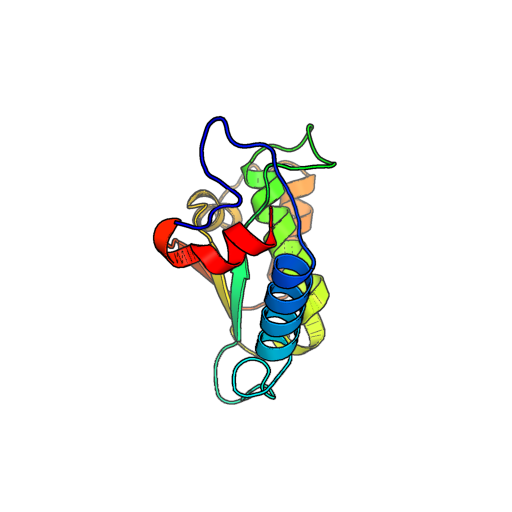03 GLN A C 1
ATOM 844 O O . GLN A 1 103 ? -4.987 11.678 14.808 1.00 85.75 103 GLN A O 1
ATOM 849 N N . ALA A 1 104 ? -4.804 13.779 15.587 1.00 88.50 104 ALA A N 1
ATOM 850 C CA . ALA A 1 104 ? -5.978 14.299 14.882 1.00 88.50 104 ALA A CA 1
ATOM 851 C C . ALA A 1 104 ? -6.004 13.951 13.379 1.00 88.50 104 ALA A C 1
ATOM 853 O O . ALA A 1 104 ? -7.079 13.783 12.809 1.00 88.50 104 ALA A O 1
ATOM 854 N N . ARG A 1 105 ? -4.834 13.821 12.738 1.00 88.88 105 ARG A N 1
ATOM 855 C CA . ARG A 1 105 ? -4.712 13.417 11.328 1.00 88.88 105 ARG A CA 1
ATOM 856 C C . ARG A 1 105 ? -5.100 11.954 11.110 1.00 88.88 105 ARG A C 1
ATOM 858 O O . ARG A 1 105 ? -5.999 11.690 10.320 1.00 88.88 105 ARG A O 1
ATOM 865 N N . LEU A 1 106 ? -4.499 11.036 11.869 1.00 88.44 106 LEU A N 1
ATOM 866 C CA . LEU A 1 106 ? -4.827 9.607 11.828 1.00 88.44 106 LEU A CA 1
ATOM 867 C C . LEU A 1 106 ? -6.305 9.364 12.147 1.00 88.44 106 LEU A C 1
ATOM 869 O O . LEU A 1 106 ? -6.938 8.538 11.503 1.00 88.44 106 LEU A O 1
ATOM 873 N N . LEU A 1 107 ? -6.881 10.126 13.082 1.00 89.69 107 LEU A N 1
ATOM 874 C CA . LEU A 1 107 ? -8.306 10.024 13.391 1.00 89.69 107 LEU A CA 1
ATOM 875 C C . LEU A 1 107 ? -9.190 10.370 12.182 1.00 89.69 107 LEU A C 1
ATOM 877 O O . LEU A 1 107 ? -10.154 9.660 11.91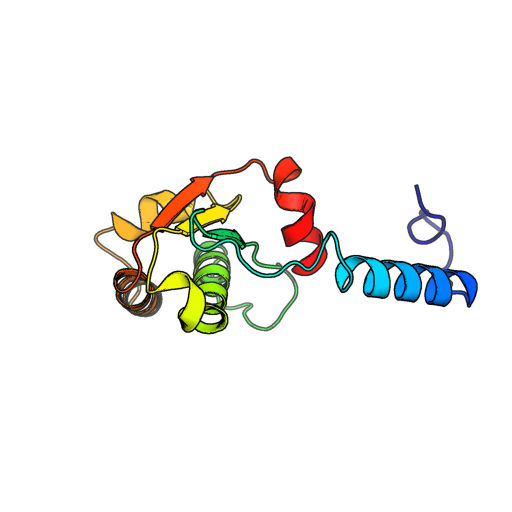6 1.00 89.69 107 LEU A O 1
ATOM 881 N N . ARG A 1 108 ? -8.859 11.424 11.421 1.00 90.88 108 ARG A N 1
ATOM 882 C CA . ARG A 1 108 ? -9.604 11.792 10.199 1.00 90.88 108 ARG A CA 1
ATOM 883 C C . ARG A 1 108 ? -9.557 10.684 9.151 1.00 90.88 108 ARG A C 1
ATOM 885 O O . ARG A 1 108 ? -10.577 10.383 8.545 1.00 90.88 108 ARG A O 1
ATOM 892 N N . TRP A 1 109 ? -8.394 10.071 8.969 1.00 92.44 109 TRP A N 1
ATOM 893 C CA . TRP A 1 109 ? -8.221 8.954 8.045 1.00 92.44 109 TRP A CA 1
ATOM 894 C C . TRP A 1 109 ? -8.968 7.702 8.496 1.00 92.44 109 TRP A C 1
ATOM 896 O O . TRP A 1 109 ? -9.644 7.076 7.688 1.00 92.44 109 TRP A O 1
ATOM 906 N N . VAL A 1 110 ? -8.936 7.379 9.790 1.00 90.06 110 VAL A N 1
ATOM 907 C CA . VAL A 1 110 ? -9.722 6.271 10.350 1.00 90.06 110 VAL A CA 1
ATOM 908 C C . VAL A 1 110 ? -11.218 6.485 10.119 1.00 90.06 110 VAL A C 1
ATOM 910 O O . VAL A 1 110 ? -11.896 5.552 9.706 1.00 90.06 110 VAL A O 1
ATOM 913 N N . LEU A 1 111 ? -11.731 7.702 10.326 1.00 90.50 111 LEU A N 1
ATOM 914 C CA . LEU A 1 111 ? -13.137 8.029 10.056 1.00 90.50 111 LEU A CA 1
ATOM 915 C C . LEU A 1 111 ? -13.502 7.884 8.572 1.00 90.50 111 LEU A C 1
ATOM 917 O O . LEU A 1 111 ? -14.600 7.436 8.264 1.00 90.50 111 LEU A O 1
ATOM 921 N N . LEU A 1 112 ? -12.596 8.237 7.657 1.00 91.19 112 LEU A N 1
ATOM 922 C CA . LEU A 1 112 ? -12.801 8.038 6.219 1.00 91.19 112 LEU A CA 1
ATOM 923 C C . LEU A 1 112 ? -12.857 6.547 5.877 1.00 91.19 112 LEU A C 1
ATOM 925 O O . LEU A 1 112 ? -13.758 6.098 5.176 1.00 91.19 112 LEU A O 1
ATOM 929 N N . LEU A 1 113 ? -11.923 5.767 6.419 1.00 90.69 113 LEU A N 1
ATOM 930 C CA . LEU A 1 113 ? -11.859 4.329 6.183 1.00 90.69 113 LEU A CA 1
ATOM 931 C C . LEU A 1 113 ? -13.061 3.580 6.783 1.00 90.69 113 LEU A C 1
ATOM 933 O O . LEU A 1 113 ? -13.446 2.547 6.248 1.00 90.69 113 LEU A O 1
ATOM 937 N N . GLN A 1 114 ? -13.709 4.110 7.827 1.00 89.44 114 GLN A N 1
ATOM 938 C CA . GLN A 1 114 ? -14.939 3.534 8.394 1.00 89.44 114 GLN A CA 1
ATOM 939 C C . GLN A 1 114 ? -16.129 3.505 7.423 1.00 89.44 114 GLN A C 1
ATOM 941 O O . GLN A 1 114 ? -17.084 2.774 7.680 1.00 89.44 114 GLN A O 1
ATOM 946 N N . GLU A 1 115 ? -16.093 4.265 6.324 1.00 90.75 115 GLU A N 1
ATOM 947 C CA . GLU A 1 115 ? -17.103 4.167 5.262 1.00 90.75 115 GLU A CA 1
ATOM 948 C C . GLU A 1 115 ? -17.070 2.795 4.562 1.00 90.75 115 GLU A C 1
ATOM 950 O O . GLU A 1 115 ? -18.085 2.335 4.041 1.00 90.75 115 GLU A O 1
ATOM 955 N N . PHE A 1 116 ? -15.920 2.120 4.576 1.00 90.94 116 PHE A N 1
ATOM 956 C CA . PHE A 1 116 ? -15.692 0.883 3.844 1.00 90.94 116 PHE A CA 1
ATOM 957 C C . PHE A 1 116 ? -15.701 -0.334 4.767 1.00 90.94 116 PHE A C 1
ATOM 959 O O . PHE A 1 116 ? -15.236 -0.295 5.907 1.00 90.94 116 PHE A O 1
ATOM 966 N N . THR A 1 117 ? -16.178 -1.466 4.246 1.00 90.56 117 THR A N 1
ATOM 967 C CA . THR A 1 117 ? -16.069 -2.748 4.950 1.00 90.56 117 THR A CA 1
ATOM 968 C C . THR A 1 117 ? -14.835 -3.488 4.456 1.00 90.56 117 THR A C 1
ATOM 970 O O . THR A 1 117 ? -14.839 -4.007 3.346 1.00 90.56 117 THR A O 1
ATOM 973 N N . PHE A 1 118 ? -13.789 -3.583 5.276 1.00 90.81 118 PHE A N 1
ATOM 974 C CA . PHE A 1 118 ? -12.570 -4.290 4.882 1.00 90.81 118 PHE A CA 1
ATOM 975 C C . PHE A 1 118 ? -11.859 -4.983 6.042 1.00 90.81 118 PHE A C 1
ATOM 977 O O . PHE A 1 118 ? -12.153 -4.752 7.218 1.00 90.81 118 PHE A O 1
ATOM 984 N N . LYS A 1 119 ? -10.920 -5.868 5.703 1.00 90.50 119 LYS A N 1
ATOM 985 C CA . LYS A 1 119 ? -10.024 -6.532 6.658 1.00 90.50 119 LYS A CA 1
ATOM 986 C C . LYS A 1 119 ? -8.577 -6.214 6.332 1.00 90.50 119 LYS A C 1
ATOM 988 O O . LYS A 1 119 ? -8.201 -6.248 5.170 1.00 90.50 119 LYS A O 1
ATOM 993 N N . VAL A 1 120 ? -7.769 -5.978 7.361 1.00 88.75 120 VAL A N 1
ATOM 994 C CA . VAL A 1 120 ? -6.318 -5.798 7.219 1.00 88.75 120 VAL A CA 1
ATOM 995 C C . VAL A 1 120 ? -5.612 -7.120 7.514 1.00 88.75 120 VAL A C 1
ATOM 997 O O . VAL A 1 120 ? -5.769 -7.683 8.603 1.00 88.75 120 VAL A O 1
ATOM 1000 N N . ILE A 1 121 ? -4.832 -7.610 6.555 1.00 88.69 121 ILE A N 1
ATOM 1001 C CA . ILE A 1 121 ? -3.967 -8.781 6.673 1.00 88.69 121 ILE A CA 1
ATOM 1002 C C . ILE A 1 121 ? -2.518 -8.303 6.595 1.00 88.69 121 ILE A C 1
ATOM 1004 O O . ILE A 1 121 ? -2.139 -7.561 5.701 1.00 88.69 121 ILE A O 1
ATOM 1008 N N . ASP A 1 122 ? -1.726 -8.736 7.571 1.00 85.25 122 ASP A N 1
ATOM 1009 C CA . ASP A 1 122 ? -0.284 -8.482 7.606 1.00 85.25 122 ASP A CA 1
ATOM 1010 C C . ASP A 1 122 ? 0.396 -9.557 6.772 1.00 85.25 122 ASP A C 1
ATOM 1012 O O . ASP A 1 122 ? 0.211 -10.750 7.048 1.00 85.25 122 ASP A O 1
ATOM 1016 N N . THR A 1 123 ? 1.133 -9.136 5.760 1.00 81.62 123 THR A N 1
ATOM 1017 C CA . THR A 1 123 ? 1.910 -10.003 4.877 1.00 81.62 123 THR A CA 1
ATOM 1018 C C . THR A 1 123 ? 3.380 -9.802 5.156 1.00 81.62 123 THR A C 1
ATOM 1020 O O . THR A 1 123 ? 3.814 -8.723 5.538 1.00 81.62 123 THR A O 1
ATOM 1023 N N . LYS A 1 124 ? 4.194 -10.834 4.951 1.00 77.19 124 LYS A N 1
ATOM 1024 C CA . LYS A 1 124 ? 5.644 -10.620 5.002 1.00 77.19 124 LYS A CA 1
ATOM 1025 C C . LYS A 1 124 ? 6.023 -9.689 3.848 1.00 77.19 124 LYS A C 1
ATOM 1027 O O . LYS A 1 124 ? 5.538 -9.920 2.748 1.00 77.19 124 LYS A O 1
ATOM 1032 N N . GLY A 1 125 ? 6.938 -8.738 4.048 1.00 65.62 125 GLY A N 1
ATOM 1033 C CA . GLY A 1 125 ? 7.413 -7.868 2.952 1.00 65.62 125 GLY A CA 1
ATOM 1034 C C . GLY A 1 125 ? 7.883 -8.654 1.715 1.00 65.62 125 GLY A C 1
ATOM 1035 O O . GLY A 1 125 ? 7.592 -8.301 0.583 1.00 65.62 125 GLY A O 1
ATOM 1036 N N . ALA A 1 126 ? 8.452 -9.853 1.909 1.00 62.00 126 ALA A N 1
ATOM 1037 C CA . ALA A 1 126 ? 8.819 -10.757 0.809 1.00 62.00 126 ALA A CA 1
ATOM 1038 C C . ALA A 1 126 ? 7.641 -11.246 -0.071 1.00 62.00 126 ALA A C 1
ATOM 1040 O O . ALA A 1 126 ? 7.873 -11.767 -1.160 1.00 62.00 126 ALA A O 1
ATOM 1041 N N . GLU A 1 127 ? 6.400 -11.126 0.397 1.00 73.38 127 GLU A N 1
ATOM 1042 C CA . GLU A 1 127 ? 5.169 -11.430 -0.344 1.00 73.38 127 GLU A CA 1
ATOM 1043 C C . GLU A 1 127 ? 4.523 -10.157 -0.932 1.00 73.38 127 GLU A C 1
ATOM 1045 O O . GLU A 1 127 ? 3.680 -10.274 -1.817 1.00 73.38 127 GLU A O 1
ATOM 1050 N N . ASN A 1 128 ? 4.961 -8.961 -0.511 1.00 76.38 128 ASN A N 1
ATOM 1051 C CA . ASN A 1 128 ? 4.465 -7.655 -0.968 1.00 76.38 128 ASN A CA 1
ATOM 1052 C C . ASN A 1 128 ? 5.337 -7.015 -2.067 1.00 76.38 128 ASN A C 1
ATOM 1054 O O . ASN A 1 128 ? 5.120 -5.870 -2.444 1.00 76.38 128 ASN A O 1
ATOM 1058 N N . LEU A 1 129 ? 6.273 -7.776 -2.653 1.00 77.25 129 LEU A N 1
ATOM 1059 C CA . LEU A 1 129 ? 7.273 -7.291 -3.621 1.00 77.25 129 LEU A CA 1
ATOM 1060 C C . LEU A 1 129 ? 6.699 -6.446 -4.768 1.00 77.25 129 LEU A C 1
ATOM 1062 O O . LEU A 1 129 ? 7.379 -5.572 -5.295 1.00 77.25 129 LEU A O 1
ATOM 1066 N N . ALA A 1 130 ? 5.473 -6.735 -5.211 1.00 77.81 130 ALA A N 1
ATOM 1067 C CA . ALA A 1 130 ? 4.835 -5.954 -6.263 1.00 77.81 130 ALA A CA 1
ATOM 1068 C C . ALA A 1 130 ? 4.497 -4.529 -5.804 1.00 77.81 130 ALA A C 1
ATOM 1070 O O . ALA A 1 130 ? 4.685 -3.604 -6.588 1.00 77.81 130 ALA A O 1
ATOM 1071 N N . ALA A 1 131 ? 4.007 -4.361 -4.574 1.00 77.75 131 ALA A N 1
ATOM 1072 C CA . ALA A 1 131 ? 3.741 -3.047 -4.006 1.00 77.75 131 ALA A CA 1
ATOM 1073 C C . ALA A 1 131 ? 5.058 -2.314 -3.728 1.00 77.75 131 ALA A C 1
ATOM 1075 O O . ALA A 1 131 ? 5.193 -1.193 -4.203 1.00 77.75 131 ALA A O 1
ATOM 1076 N N . ASP A 1 132 ? 6.047 -2.985 -3.126 1.00 80.94 132 ASP A N 1
ATOM 1077 C CA . ASP A 1 132 ? 7.377 -2.418 -2.846 1.00 80.94 132 ASP A CA 1
ATOM 1078 C C . ASP A 1 132 ? 8.049 -1.881 -4.124 1.00 80.94 132 ASP A C 1
ATOM 1080 O O . ASP A 1 132 ? 8.560 -0.768 -4.184 1.00 80.94 132 ASP A O 1
ATOM 1084 N N . HIS A 1 133 ? 8.016 -2.653 -5.217 1.00 80.94 133 HIS A N 1
ATOM 1085 C CA . HIS A 1 133 ? 8.603 -2.226 -6.492 1.00 80.94 133 HIS A CA 1
ATOM 1086 C C . HIS A 1 133 ? 7.824 -1.111 -7.204 1.00 80.94 133 HIS A C 1
ATOM 1088 O O . HIS A 1 133 ? 8.340 -0.545 -8.170 1.00 80.94 133 HIS A O 1
ATOM 1094 N N . LEU A 1 134 ? 6.568 -0.870 -6.823 1.00 78.38 134 LEU A N 1
ATOM 1095 C CA . LEU A 1 134 ? 5.718 0.172 -7.403 1.00 78.38 134 LEU A CA 1
ATOM 1096 C C . LEU A 1 134 ? 5.639 1.426 -6.529 1.00 78.38 134 LEU A C 1
ATOM 1098 O O . LEU A 1 134 ? 5.220 2.468 -7.038 1.00 78.38 134 LEU A O 1
ATOM 1102 N N . SER A 1 135 ? 5.975 1.318 -5.245 1.00 73.62 135 SER A N 1
ATOM 1103 C CA . SER A 1 135 ? 6.030 2.433 -4.312 1.00 73.62 135 SER A CA 1
ATOM 1104 C C . SER A 1 135 ? 7.347 3.211 -4.473 1.00 73.62 135 SER A C 1
ATOM 1106 O O . SER A 1 135 ? 7.296 4.441 -4.484 1.00 73.62 135 SER A O 1
ATOM 1108 N N . ASP A 1 136 ? 8.480 2.520 -4.668 1.00 70.56 136 ASP A N 1
ATOM 1109 C CA . ASP A 1 136 ? 9.835 3.080 -4.884 1.00 70.56 136 ASP A CA 1
ATOM 1110 C C . ASP A 1 136 ? 10.031 3.882 -6.195 1.00 70.56 136 ASP A C 1
ATOM 1112 O O . ASP A 1 136 ? 10.709 4.941 -6.145 1.00 70.56 136 ASP A O 1
#

Organism: Tanacetum cinerariifolium (NCBI:txid118510)

pLDDT: mean 84.28, std 8.75, range [45.41, 93.88]